Protein AF-A0A3R6HNZ1-F1 (afdb_monomer_lite)

Radius of gyration: 32.28 Å; chains: 1; bounding box: 74×19×78 Å

Structure (mmCIF, N/CA/C/O backbone):
data_AF-A0A3R6HNZ1-F1
#
_entry.id   AF-A0A3R6HNZ1-F1
#
loop_
_atom_site.group_PDB
_atom_site.id
_atom_site.type_symbol
_atom_site.label_atom_id
_atom_site.label_alt_id
_atom_site.label_comp_id
_atom_site.label_asym_id
_atom_site.label_entity_id
_atom_site.label_seq_id
_atom_site.pdbx_PDB_ins_code
_atom_site.Cartn_x
_atom_site.Cartn_y
_atom_site.Cartn_z
_atom_site.occupancy
_atom_site.B_iso_or_equiv
_atom_site.auth_seq_id
_atom_site.auth_comp_id
_atom_site.auth_asym_id
_atom_site.auth_atom_id
_atom_site.pdbx_PDB_model_num
ATOM 1 N N . MET A 1 1 ? 62.667 -9.682 -66.855 1.00 41.47 1 MET A N 1
ATOM 2 C CA . MET A 1 1 ? 62.224 -9.969 -65.475 1.00 41.47 1 MET A CA 1
ATOM 3 C C . MET A 1 1 ? 60.739 -9.658 -65.414 1.00 41.47 1 MET A C 1
ATOM 5 O O . MET A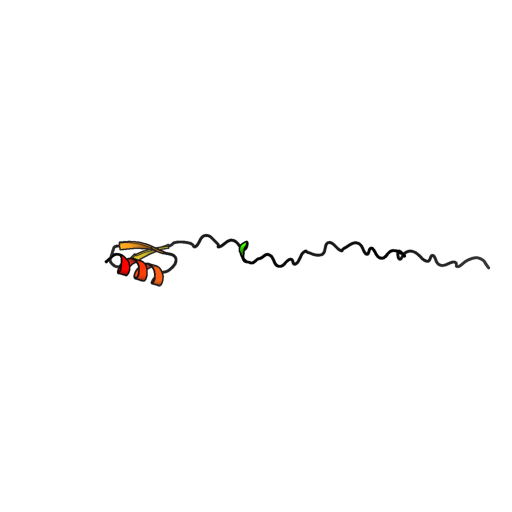 1 1 ? 60.355 -8.560 -65.790 1.00 41.47 1 MET A O 1
ATOM 9 N N . MET A 1 2 ? 59.924 -10.665 -65.109 1.00 41.41 2 MET A N 1
ATOM 10 C CA . MET A 1 2 ? 58.463 -10.639 -65.210 1.00 41.41 2 MET A CA 1
ATOM 11 C C . MET A 1 2 ? 57.841 -10.239 -63.863 1.00 41.41 2 MET A C 1
ATOM 13 O O . MET A 1 2 ? 58.242 -10.783 -62.842 1.00 41.41 2 MET A O 1
ATOM 17 N N . ALA A 1 3 ? 56.829 -9.370 -63.941 1.00 45.09 3 ALA A N 1
ATOM 18 C CA . ALA A 1 3 ? 55.722 -9.137 -63.004 1.00 45.09 3 ALA A CA 1
ATOM 19 C C . ALA A 1 3 ? 55.990 -8.575 -61.592 1.00 45.09 3 ALA A C 1
ATOM 21 O O . ALA A 1 3 ? 56.617 -9.205 -60.750 1.00 45.09 3 ALA A O 1
ATOM 22 N N . ALA A 1 4 ? 55.316 -7.454 -61.305 1.00 47.97 4 ALA A N 1
ATOM 23 C CA . ALA A 1 4 ? 54.605 -7.218 -60.044 1.00 47.97 4 ALA A CA 1
ATOM 24 C C . ALA A 1 4 ? 53.558 -6.098 -60.236 1.00 47.97 4 ALA A C 1
ATOM 26 O O . ALA A 1 4 ? 53.690 -4.999 -59.707 1.00 47.97 4 ALA A O 1
ATOM 27 N N . THR A 1 5 ? 52.508 -6.347 -61.026 1.00 52.94 5 THR A N 1
ATOM 28 C CA . THR A 1 5 ? 51.279 -5.541 -60.936 1.00 52.94 5 THR A CA 1
ATOM 29 C C . THR A 1 5 ? 50.545 -5.988 -59.677 1.00 52.94 5 THR A C 1
ATOM 31 O O . THR A 1 5 ? 49.801 -6.970 -59.703 1.00 52.94 5 THR A O 1
ATOM 34 N N . ALA A 1 6 ? 50.827 -5.325 -58.555 1.00 50.78 6 ALA A N 1
ATOM 35 C CA . ALA A 1 6 ? 50.073 -5.516 -57.328 1.00 50.78 6 ALA A CA 1
ATOM 36 C C . ALA A 1 6 ? 48.613 -5.147 -57.607 1.00 50.78 6 ALA A C 1
ATOM 38 O O . ALA A 1 6 ? 48.303 -4.042 -58.054 1.00 50.78 6 ALA A O 1
ATOM 39 N N . ALA A 1 7 ? 47.741 -6.127 -57.403 1.00 46.28 7 ALA A N 1
ATOM 40 C CA . ALA A 1 7 ? 46.307 -5.978 -57.468 1.00 46.28 7 ALA A CA 1
ATOM 41 C C . ALA A 1 7 ? 45.876 -4.863 -56.505 1.00 46.28 7 ALA A C 1
ATOM 43 O O . ALA A 1 7 ? 45.875 -5.055 -55.290 1.00 46.28 7 ALA A O 1
ATOM 44 N N . TYR A 1 8 ? 45.498 -3.707 -57.054 1.00 48.69 8 TYR A N 1
ATOM 45 C CA . TYR A 1 8 ? 44.643 -2.741 -56.372 1.00 48.69 8 TYR A CA 1
ATOM 46 C C . TYR A 1 8 ? 43.260 -3.376 -56.248 1.00 48.69 8 TYR A C 1
ATOM 48 O O . TYR A 1 8 ? 42.358 -3.161 -57.056 1.00 48.69 8 TYR A O 1
ATOM 56 N N . ALA A 1 9 ? 43.144 -4.264 -55.269 1.00 53.22 9 ALA A N 1
ATOM 57 C CA . ALA A 1 9 ? 41.876 -4.760 -54.811 1.00 53.22 9 ALA A CA 1
ATOM 58 C C . ALA A 1 9 ? 41.217 -3.648 -53.994 1.00 53.22 9 ALA A C 1
ATOM 60 O O . ALA A 1 9 ? 41.732 -3.267 -52.951 1.00 53.22 9 ALA A O 1
ATOM 61 N N . GLN A 1 10 ? 40.064 -3.221 -54.507 1.00 53.78 10 GLN A N 1
ATOM 62 C CA . GLN A 1 10 ? 38.870 -2.920 -53.722 1.00 53.78 10 GLN A CA 1
ATOM 63 C C . GLN A 1 10 ? 38.994 -1.707 -52.802 1.00 53.78 10 GLN A C 1
ATOM 65 O O . GLN A 1 10 ? 39.459 -1.841 -51.686 1.00 53.78 10 GLN A O 1
ATOM 70 N N . ASP A 1 11 ? 38.473 -0.567 -53.251 1.00 49.78 11 ASP A N 1
ATOM 71 C CA . ASP A 1 11 ? 37.616 0.269 -52.410 1.00 49.78 11 ASP A CA 1
ATOM 72 C C . ASP A 1 11 ? 36.697 1.067 -53.344 1.00 49.78 11 ASP A C 1
ATOM 74 O O . ASP A 1 11 ? 37.138 1.832 -54.205 1.00 49.78 11 ASP A O 1
ATOM 78 N N . ASP A 1 12 ? 35.405 0.771 -53.249 1.00 54.72 12 ASP A N 1
ATOM 79 C CA . ASP A 1 12 ? 34.350 1.230 -54.141 1.00 54.72 12 ASP A CA 1
ATOM 80 C C . ASP A 1 12 ? 34.301 2.763 -54.283 1.00 54.72 12 ASP A C 1
ATOM 82 O O . ASP A 1 12 ? 34.169 3.515 -53.319 1.00 54.72 12 ASP A O 1
ATOM 86 N N . ILE A 1 13 ? 34.335 3.221 -55.537 1.00 59.97 13 ILE A N 1
ATOM 87 C CA . ILE A 1 13 ? 34.285 4.632 -55.967 1.00 59.97 13 ILE A CA 1
ATOM 88 C C . ILE A 1 13 ? 32.902 5.281 -55.723 1.00 59.97 13 ILE A C 1
ATOM 90 O O . ILE A 1 13 ? 32.752 6.498 -55.821 1.00 59.97 13 ILE A O 1
ATOM 94 N N . PHE A 1 14 ? 31.891 4.503 -55.334 1.00 52.62 14 PHE A N 1
ATOM 95 C CA . PHE A 1 14 ? 30.620 5.008 -54.818 1.00 52.62 14 PHE A CA 1
ATOM 96 C C . PHE A 1 14 ? 30.480 4.561 -53.367 1.00 52.62 14 PHE A C 1
ATOM 98 O O . PHE A 1 14 ? 30.161 3.407 -53.101 1.00 52.62 14 PHE A O 1
ATOM 105 N N . GLY A 1 15 ? 30.747 5.484 -52.439 1.00 55.97 15 GLY A N 1
ATOM 106 C CA . GLY A 1 15 ? 30.781 5.266 -50.993 1.00 55.97 15 GLY A CA 1
ATOM 107 C C . GLY A 1 15 ? 29.479 4.726 -50.399 1.00 55.97 15 GLY A C 1
ATOM 108 O O . GLY A 1 15 ? 28.723 5.455 -49.764 1.00 55.97 15 GLY A O 1
ATOM 109 N N . TYR A 1 16 ? 29.264 3.425 -50.541 1.00 53.84 16 TYR A N 1
ATOM 110 C CA . TYR A 1 16 ? 28.350 2.643 -49.730 1.00 53.84 16 TYR A CA 1
ATOM 111 C C . TYR A 1 16 ? 29.177 1.638 -48.937 1.00 53.84 16 TYR A C 1
ATOM 113 O O . TYR A 1 16 ? 29.209 0.440 -49.210 1.00 53.84 16 TYR A O 1
ATOM 121 N N . SER A 1 17 ? 29.847 2.141 -47.898 1.00 53.81 17 SER A N 1
ATOM 122 C CA . SER A 1 17 ? 30.215 1.287 -46.778 1.00 53.81 17 SER A CA 1
ATOM 123 C C . SER A 1 17 ? 28.923 0.648 -46.280 1.00 53.81 17 SER A C 1
ATOM 125 O O . SER A 1 17 ? 28.033 1.344 -45.789 1.00 53.81 17 SER A O 1
ATOM 127 N N . SER A 1 18 ? 28.799 -0.667 -46.467 1.00 60.69 18 SER A N 1
ATOM 128 C CA . SER A 1 18 ? 27.707 -1.461 -45.905 1.00 60.69 18 SER A CA 1
ATOM 129 C C . SER A 1 18 ? 27.483 -1.013 -44.459 1.00 60.69 18 SER A C 1
ATOM 131 O O . SER A 1 18 ? 28.452 -1.025 -43.689 1.00 60.69 18 SER A O 1
ATOM 133 N N . PRO A 1 19 ? 26.272 -0.570 -44.068 1.00 58.28 19 PRO A N 1
ATOM 134 C CA . PRO A 1 19 ? 26.040 -0.172 -42.695 1.00 58.28 19 PRO A CA 1
ATOM 135 C C . PRO A 1 19 ? 26.236 -1.428 -41.860 1.00 58.28 19 PRO A C 1
ATOM 137 O O . PRO A 1 19 ? 25.450 -2.373 -41.944 1.00 58.28 19 PRO A O 1
ATOM 140 N N . ARG A 1 20 ? 27.338 -1.465 -41.104 1.00 59.88 20 ARG A N 1
ATOM 141 C CA . ARG A 1 20 ? 27.548 -2.505 -40.110 1.00 59.88 20 ARG A CA 1
ATOM 142 C C . ARG A 1 20 ? 26.291 -2.535 -39.257 1.00 59.88 20 ARG A C 1
ATOM 144 O O . ARG A 1 20 ? 25.920 -1.523 -38.664 1.00 59.88 20 ARG A O 1
ATOM 151 N N . LEU A 1 21 ? 25.630 -3.689 -39.222 1.00 56.78 21 LEU A N 1
ATOM 152 C CA . LEU A 1 21 ? 24.498 -3.980 -38.345 1.00 56.78 21 LEU A CA 1
ATOM 153 C C . LEU A 1 21 ? 24.960 -4.084 -36.880 1.00 56.78 21 LEU A C 1
ATOM 155 O O . LEU A 1 21 ? 24.506 -4.943 -36.130 1.00 56.78 21 LEU A O 1
ATOM 159 N N . ASP A 1 22 ? 25.859 -3.200 -36.455 1.00 55.88 22 ASP A N 1
ATOM 160 C CA . ASP A 1 22 ? 26.298 -3.075 -35.080 1.00 55.88 22 ASP A CA 1
ATOM 161 C C . ASP A 1 22 ? 25.315 -2.153 -34.372 1.00 55.88 22 ASP A C 1
ATOM 163 O O . ASP A 1 22 ? 25.546 -0.969 -34.146 1.00 55.88 22 ASP A O 1
ATOM 167 N N . THR A 1 23 ? 24.188 -2.763 -34.009 1.00 62.81 23 THR A N 1
ATOM 168 C CA . THR A 1 23 ? 23.205 -2.297 -33.030 1.00 62.81 23 THR A CA 1
ATOM 169 C C . THR A 1 23 ? 22.517 -0.963 -33.344 1.00 62.81 23 THR A C 1
ATOM 171 O O . THR A 1 23 ? 23.120 0.105 -33.250 1.00 62.81 23 THR A O 1
ATOM 174 N N . PRO A 1 24 ? 21.187 -0.949 -33.550 1.00 51.09 24 PRO A N 1
ATOM 175 C CA . PRO A 1 24 ? 20.445 0.269 -33.315 1.00 51.09 24 PRO A CA 1
ATOM 176 C C . PRO A 1 24 ? 20.465 0.491 -31.800 1.00 51.09 24 PRO A C 1
ATOM 178 O O . PRO A 1 24 ? 19.570 0.049 -31.081 1.00 51.09 24 PRO A O 1
ATOM 181 N N . LYS A 1 25 ? 21.453 1.236 -31.290 1.00 60.31 25 LYS A N 1
ATOM 182 C CA . LYS A 1 25 ? 21.282 1.988 -30.041 1.00 60.31 25 LYS A CA 1
ATOM 183 C C . LYS A 1 25 ? 20.340 3.160 -30.331 1.00 60.31 25 LYS A C 1
ATOM 185 O O . LYS A 1 25 ? 20.663 4.327 -30.136 1.00 60.31 25 LYS A O 1
ATOM 190 N N . GLY A 1 26 ? 19.162 2.825 -30.854 1.00 51.69 26 GLY A N 1
ATOM 191 C CA . GLY A 1 26 ? 18.026 3.707 -30.848 1.00 51.69 26 GLY A CA 1
ATOM 192 C C . GLY A 1 26 ? 17.739 3.997 -29.389 1.00 51.69 26 GLY A C 1
ATOM 193 O O . GLY A 1 26 ? 17.649 3.085 -28.565 1.00 51.69 26 GLY A O 1
ATOM 194 N N . ASN A 1 27 ? 17.637 5.278 -29.070 1.00 64.44 27 ASN A N 1
ATOM 195 C CA . ASN A 1 27 ? 16.810 5.742 -27.975 1.00 64.44 27 ASN A CA 1
ATOM 196 C C . ASN A 1 27 ? 15.464 5.010 -28.113 1.00 64.44 27 ASN A C 1
ATOM 198 O O . ASN A 1 27 ? 14.625 5.376 -28.929 1.00 64.44 27 ASN A O 1
ATOM 202 N N . ILE A 1 28 ? 15.298 3.894 -27.402 1.00 63.69 28 ILE A N 1
ATOM 203 C CA . ILE A 1 28 ? 13.971 3.360 -27.154 1.00 63.69 28 ILE A CA 1
ATOM 204 C C . ILE A 1 28 ? 13.341 4.458 -26.306 1.00 63.69 28 ILE A C 1
ATOM 206 O O . ILE A 1 28 ? 13.892 4.741 -25.234 1.00 63.69 28 ILE A O 1
ATOM 210 N N . PRO A 1 29 ? 12.252 5.112 -26.746 1.00 62.97 29 PRO A N 1
ATOM 211 C CA . PRO A 1 29 ? 11.555 6.017 -25.860 1.00 62.97 29 PRO A CA 1
ATOM 212 C C . PRO A 1 29 ? 11.224 5.199 -24.613 1.00 62.97 29 PRO A C 1
ATOM 214 O O . PRO A 1 29 ? 10.576 4.153 -24.702 1.00 62.97 29 PRO A O 1
ATOM 217 N N . SER A 1 30 ? 11.736 5.645 -23.462 1.00 57.25 30 SER A N 1
ATOM 218 C CA . SER A 1 30 ? 11.520 5.017 -22.147 1.00 57.25 30 SER A CA 1
ATOM 219 C C . SER A 1 30 ? 10.032 4.734 -21.883 1.00 57.25 30 SER A C 1
ATOM 221 O O . SER A 1 30 ? 9.679 3.858 -21.107 1.00 57.25 30 SER A O 1
ATOM 223 N N . ASP A 1 31 ? 9.159 5.414 -22.625 1.00 58.75 31 ASP A N 1
ATOM 224 C CA . ASP A 1 31 ? 7.726 5.179 -22.761 1.00 58.75 31 ASP A CA 1
ATOM 225 C C . ASP A 1 31 ? 7.321 3.712 -23.040 1.00 58.75 31 ASP A C 1
ATOM 227 O O . ASP A 1 31 ? 6.289 3.245 -22.567 1.00 58.75 31 ASP A O 1
ATOM 231 N N . LYS A 1 32 ? 8.155 2.931 -23.746 1.00 58.03 32 LYS A N 1
ATOM 232 C CA . LYS A 1 32 ? 7.933 1.485 -23.963 1.00 58.03 32 LYS A CA 1
ATOM 233 C C . LYS A 1 32 ? 8.710 0.585 -23.012 1.00 58.03 32 LYS A C 1
ATOM 235 O O . LYS A 1 32 ? 8.556 -0.640 -23.084 1.00 58.03 32 LYS A O 1
ATOM 240 N N . GLN A 1 33 ? 9.532 1.148 -22.127 1.00 61.12 33 GLN A N 1
ATOM 241 C CA . GLN A 1 33 ? 10.144 0.392 -21.044 1.00 61.12 33 GLN A CA 1
ATOM 242 C C . GLN A 1 33 ? 9.025 0.084 -20.051 1.00 61.12 33 GLN A C 1
ATOM 244 O O . GLN A 1 33 ? 8.708 0.856 -19.150 1.00 61.12 33 GLN A O 1
ATOM 249 N N . LYS A 1 34 ? 8.334 -1.019 -20.355 1.00 64.44 34 LYS A N 1
ATOM 250 C CA . LYS A 1 34 ? 7.108 -1.489 -19.725 1.00 64.44 34 LYS A CA 1
ATOM 251 C C . LYS A 1 34 ? 7.206 -1.228 -18.232 1.00 64.44 34 LYS A C 1
ATOM 253 O O . LYS A 1 34 ? 8.085 -1.786 -17.574 1.00 64.44 34 LYS A O 1
ATOM 258 N N . CYS A 1 35 ? 6.313 -0.377 -17.725 1.00 64.50 35 CYS A N 1
ATOM 259 C CA . CYS A 1 35 ? 6.034 -0.302 -16.301 1.00 64.50 35 CYS A CA 1
ATOM 260 C C . CYS A 1 35 ? 5.851 -1.743 -15.832 1.00 64.50 35 CYS A C 1
ATOM 262 O O . CYS A 1 35 ? 4.850 -2.378 -16.165 1.00 64.50 35 CYS A O 1
ATOM 264 N N . GLN A 1 36 ? 6.854 -2.273 -15.131 1.00 72.62 36 GLN A N 1
ATOM 265 C CA . GLN A 1 36 ? 6.761 -3.583 -14.510 1.00 72.62 36 GLN A CA 1
ATOM 266 C C . GLN A 1 36 ? 5.452 -3.589 -13.713 1.00 72.62 36 GLN A C 1
ATOM 268 O O . GLN A 1 36 ? 5.166 -2.583 -13.043 1.00 72.62 36 GLN A O 1
ATOM 273 N N . PRO A 1 37 ? 4.622 -4.643 -13.810 1.00 71.44 37 PRO A N 1
ATOM 274 C CA . PRO A 1 37 ? 3.420 -4.726 -13.000 1.00 71.44 37 PRO A CA 1
ATOM 275 C C . PRO A 1 37 ? 3.843 -4.542 -11.543 1.00 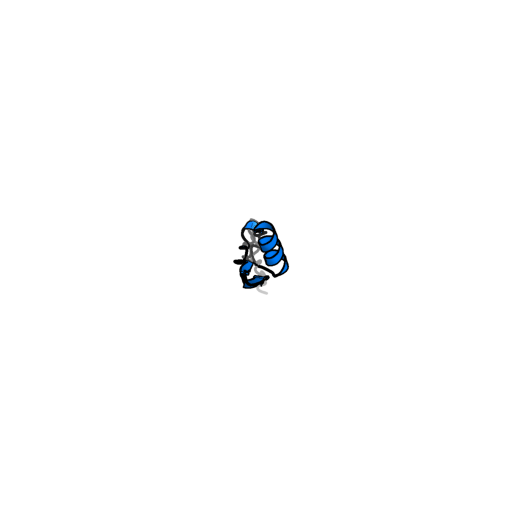71.44 37 PRO A C 1
ATOM 277 O O . PRO A 1 37 ? 4.610 -5.334 -10.997 1.00 71.44 37 PRO A O 1
ATOM 280 N N . LYS A 1 38 ? 3.425 -3.420 -10.944 1.00 73.06 38 LYS A N 1
ATOM 281 C CA . LYS A 1 38 ? 3.830 -3.060 -9.586 1.00 73.06 38 LYS A CA 1
ATOM 282 C C . LYS A 1 38 ? 3.297 -4.147 -8.665 1.00 73.06 38 LYS A C 1
ATOM 284 O O . LYS A 1 38 ? 2.083 -4.244 -8.494 1.00 73.06 38 LYS A O 1
ATOM 289 N N . ALA A 1 39 ? 4.196 -4.953 -8.105 1.00 83.50 39 ALA A N 1
ATOM 290 C CA . ALA A 1 39 ? 3.840 -5.995 -7.156 1.00 83.50 39 ALA A CA 1
ATOM 291 C C . ALA A 1 39 ? 3.054 -5.362 -6.000 1.00 83.50 39 ALA A C 1
ATOM 293 O O . ALA A 1 39 ? 3.569 -4.523 -5.253 1.00 83.50 39 ALA A O 1
ATOM 294 N N . GLN A 1 40 ? 1.775 -5.717 -5.902 1.00 88.75 40 GLN A N 1
ATOM 295 C CA . GLN A 1 40 ? 0.931 -5.302 -4.795 1.00 88.75 40 GLN A CA 1
ATOM 296 C C . GLN A 1 40 ? 1.093 -6.329 -3.683 1.00 88.75 40 GLN A C 1
ATOM 298 O O . GLN A 1 40 ? 0.931 -7.524 -3.907 1.00 88.75 40 GLN A O 1
ATOM 303 N N . HIS A 1 41 ? 1.410 -5.851 -2.492 1.00 91.12 41 HIS A N 1
ATOM 304 C CA . HIS A 1 41 ? 1.547 -6.663 -1.298 1.00 91.12 41 HIS A CA 1
ATOM 305 C C . HIS A 1 41 ? 0.323 -6.449 -0.410 1.00 91.12 41 HIS A C 1
ATOM 307 O O . HIS A 1 41 ? -0.241 -5.348 -0.364 1.00 91.12 41 HIS A O 1
ATOM 313 N N . GLU A 1 42 ? -0.073 -7.503 0.301 1.00 93.69 42 GLU A N 1
ATOM 314 C CA . GLU A 1 42 ? -1.096 -7.410 1.334 1.00 93.69 42 GLU A CA 1
ATOM 315 C C . GLU A 1 42 ? -0.483 -6.776 2.587 1.00 93.69 42 GLU A C 1
ATOM 317 O O . GLU A 1 42 ? 0.452 -7.306 3.187 1.00 93.69 42 GLU A O 1
ATOM 322 N N . PHE A 1 43 ? -1.025 -5.631 2.994 1.00 93.31 43 PHE A N 1
ATOM 323 C CA . PHE A 1 43 ? -0.694 -4.987 4.258 1.00 93.31 43 PHE A CA 1
ATOM 324 C C . PHE A 1 43 ? -1.910 -5.002 5.177 1.00 93.31 43 PHE A C 1
ATOM 326 O O . PHE A 1 43 ? -3.006 -4.621 4.770 1.00 93.31 43 PHE A O 1
ATOM 333 N N . ILE A 1 44 ? -1.708 -5.378 6.438 1.00 95.19 44 ILE A N 1
ATOM 334 C CA . ILE A 1 44 ? -2.746 -5.316 7.469 1.00 95.19 44 ILE A CA 1
ATOM 335 C C . ILE A 1 44 ? -2.536 -4.033 8.277 1.00 95.19 44 ILE A C 1
ATOM 337 O O . ILE A 1 44 ? -1.567 -3.912 9.027 1.00 95.19 44 ILE A O 1
ATOM 341 N N . ILE A 1 45 ? -3.438 -3.061 8.124 1.00 93.06 45 ILE A N 1
ATOM 342 C CA . ILE A 1 45 ? -3.430 -1.802 8.880 1.00 93.06 45 ILE A CA 1
ATOM 343 C C . ILE A 1 45 ? -4.649 -1.790 9.804 1.00 93.06 45 ILE A C 1
ATOM 345 O O . ILE A 1 45 ? -5.782 -1.769 9.333 1.00 93.06 45 ILE A O 1
ATOM 349 N N . LYS A 1 46 ? -4.423 -1.819 11.126 1.00 90.44 46 LYS A N 1
ATOM 350 C CA . LYS A 1 46 ? -5.484 -1.832 12.159 1.00 90.44 46 LYS A CA 1
ATOM 351 C C . LYS A 1 46 ? -6.570 -2.902 11.915 1.00 90.44 46 LYS A C 1
ATOM 353 O O . LYS A 1 46 ? -7.752 -2.636 12.090 1.00 90.44 46 LYS A O 1
ATOM 358 N N . GLY A 1 47 ? -6.165 -4.094 11.471 1.00 90.69 47 GLY A N 1
ATOM 359 C CA . GLY A 1 47 ? -7.072 -5.211 11.168 1.00 90.69 47 GLY A CA 1
ATOM 360 C C . GLY A 1 47 ? -7.695 -5.191 9.766 1.00 90.69 47 GLY A C 1
ATOM 361 O O . GLY A 1 47 ? -8.373 -6.142 9.397 1.00 90.69 47 GLY A O 1
ATOM 362 N N . VAL A 1 48 ? -7.439 -4.159 8.954 1.00 92.19 48 VAL A N 1
ATOM 363 C CA . VAL A 1 48 ? -7.946 -4.060 7.576 1.00 92.19 48 VAL A CA 1
ATOM 364 C C . VAL A 1 48 ? -6.863 -4.465 6.578 1.00 92.19 48 VAL A C 1
ATOM 366 O O . VAL A 1 48 ? -5.764 -3.906 6.592 1.00 92.19 48 VAL A O 1
ATOM 369 N N . LYS A 1 49 ? -7.186 -5.412 5.688 1.00 94.12 49 LYS A N 1
ATOM 370 C CA . LYS A 1 49 ? -6.322 -5.838 4.576 1.00 94.12 49 LYS A CA 1
ATOM 371 C C . LYS A 1 49 ? -6.349 -4.808 3.443 1.00 94.12 49 LYS A C 1
ATOM 373 O O . LYS A 1 49 ? -7.418 -4.448 2.947 1.00 94.12 49 LYS A O 1
ATOM 378 N N . ILE A 1 50 ? -5.176 -4.331 3.032 1.00 93.88 50 ILE A N 1
ATOM 379 C CA . ILE A 1 50 ? -4.999 -3.325 1.980 1.00 93.88 50 ILE A CA 1
ATOM 380 C C . ILE A 1 50 ? -3.931 -3.796 0.998 1.00 93.88 50 ILE A C 1
ATOM 382 O O . ILE A 1 50 ? -2.787 -4.027 1.379 1.00 93.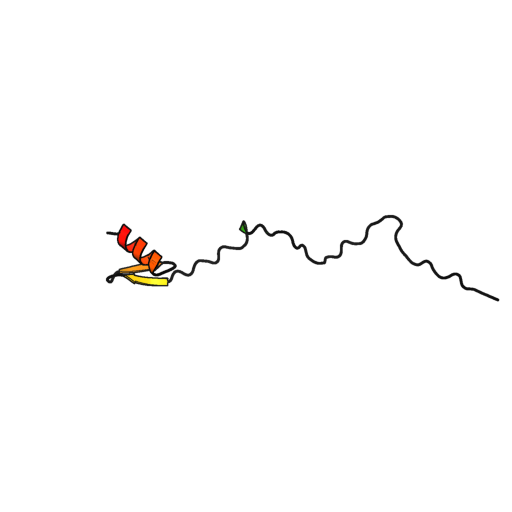88 50 ILE A O 1
ATOM 386 N N . MET A 1 51 ? -4.300 -3.852 -0.282 1.00 93.81 51 MET A N 1
ATOM 387 C CA . MET A 1 51 ? -3.370 -4.099 -1.381 1.00 93.81 51 MET A CA 1
ATOM 388 C C . MET A 1 51 ? -2.685 -2.792 -1.791 1.00 93.81 51 MET A C 1
ATOM 390 O O . MET A 1 51 ? -3.330 -1.825 -2.231 1.00 93.81 51 MET A O 1
ATOM 394 N N . ALA A 1 52 ? -1.366 -2.743 -1.621 1.00 93.12 52 ALA A N 1
ATOM 395 C CA . ALA A 1 52 ? -0.564 -1.569 -1.942 1.00 93.12 52 ALA A CA 1
ATOM 396 C C . ALA A 1 52 ? 0.839 -1.959 -2.409 1.00 93.12 52 ALA A C 1
ATOM 398 O O . ALA A 1 52 ? 1.306 -3.067 -2.175 1.00 93.12 52 ALA A O 1
ATOM 399 N N . ALA A 1 53 ? 1.543 -1.027 -3.045 1.00 92.31 53 ALA A N 1
ATOM 400 C CA . ALA A 1 53 ? 2.944 -1.243 -3.409 1.00 92.31 53 ALA A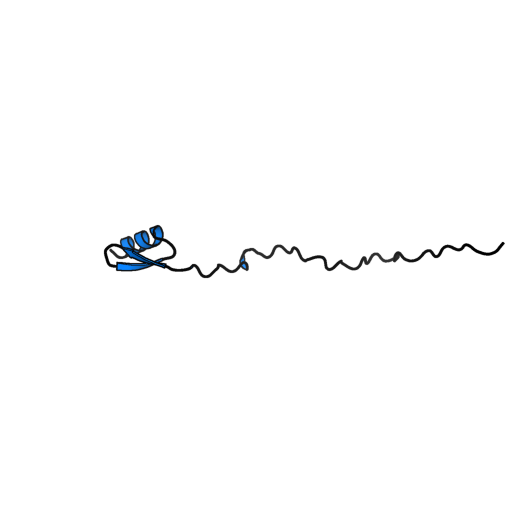 CA 1
ATOM 401 C C . ALA A 1 53 ? 3.890 -1.102 -2.201 1.00 92.31 53 ALA A C 1
ATOM 403 O O . ALA A 1 53 ? 5.023 -1.566 -2.240 1.00 92.31 53 ALA A O 1
ATOM 404 N N . SER A 1 54 ? 3.450 -0.432 -1.128 1.00 92.69 54 SER A N 1
ATOM 405 C CA . SER A 1 54 ? 4.253 -0.217 0.079 1.00 92.69 54 SER A CA 1
ATOM 406 C C . SER A 1 54 ? 3.386 0.043 1.311 1.00 92.69 54 SER A C 1
ATOM 408 O O . SER A 1 54 ? 2.223 0.435 1.205 1.00 92.69 54 SER A O 1
ATOM 410 N N . LYS A 1 55 ? 3.994 -0.071 2.497 1.00 91.62 55 LYS A N 1
ATOM 411 C CA . LYS A 1 55 ? 3.348 0.230 3.783 1.00 91.62 55 LYS A CA 1
ATOM 412 C C . LYS A 1 55 ? 2.890 1.691 3.893 1.00 91.62 55 LYS A C 1
ATOM 414 O O . LYS A 1 55 ? 1.804 1.956 4.400 1.00 91.62 55 LYS A O 1
ATOM 419 N N . LYS A 1 56 ? 3.688 2.645 3.393 1.00 93.62 56 LYS A N 1
ATOM 420 C CA . LYS A 1 56 ? 3.333 4.079 3.383 1.00 93.62 56 LYS A CA 1
ATOM 421 C C . LYS A 1 56 ? 2.089 4.335 2.534 1.00 93.62 56 LYS A C 1
ATOM 423 O O . LYS A 1 56 ? 1.200 5.076 2.949 1.00 93.62 56 LYS A O 1
ATOM 428 N N . ASP A 1 57 ? 2.027 3.698 1.369 1.00 91.88 57 ASP A N 1
ATOM 429 C CA . ASP A 1 57 ? 0.866 3.775 0.484 1.00 91.88 57 ASP A CA 1
ATOM 430 C C . ASP A 1 57 ? -0.373 3.124 1.121 1.00 91.88 57 ASP A C 1
ATOM 432 O O . ASP A 1 57 ? -1.451 3.717 1.114 1.00 91.88 57 ASP A O 1
ATOM 436 N N . ALA A 1 58 ? -0.210 1.973 1.786 1.00 93.62 58 ALA A N 1
ATOM 437 C CA . ALA A 1 58 ? -1.294 1.315 2.515 1.00 93.62 58 ALA A CA 1
ATOM 438 C C . ALA A 1 58 ? -1.898 2.206 3.617 1.00 93.62 58 ALA A C 1
ATOM 440 O O . ALA A 1 58 ? -3.119 2.300 3.730 1.00 93.62 58 ALA A O 1
ATOM 441 N N . ILE A 1 59 ? -1.067 2.914 4.391 1.00 93.50 59 ILE A N 1
ATOM 442 C CA . ILE A 1 59 ? -1.536 3.845 5.433 1.00 93.50 59 ILE A CA 1
ATOM 443 C C . ILE A 1 59 ? -2.291 5.027 4.815 1.00 93.50 59 ILE A C 1
ATOM 445 O O . ILE A 1 59 ? -3.364 5.388 5.297 1.00 93.50 59 ILE A O 1
ATOM 449 N N . LYS A 1 60 ? -1.773 5.609 3.723 1.00 94.38 60 LYS A N 1
ATOM 450 C CA . LYS A 1 60 ? -2.470 6.687 3.005 1.00 94.38 60 LYS A CA 1
ATOM 451 C C . LYS A 1 60 ? -3.857 6.222 2.550 1.00 94.38 60 LYS A C 1
ATOM 453 O O . LYS A 1 60 ? -4.833 6.929 2.797 1.00 94.38 60 LYS A O 1
ATOM 458 N N . LYS A 1 61 ? -3.951 5.028 1.950 1.00 92.50 61 LYS A N 1
ATOM 459 C CA . LYS A 1 61 ? -5.221 4.412 1.530 1.00 92.50 61 LYS A CA 1
ATOM 460 C C . LYS A 1 61 ? -6.163 4.130 2.704 1.00 92.50 61 LYS A C 1
ATOM 462 O O . LYS A 1 61 ? -7.365 4.317 2.557 1.00 92.50 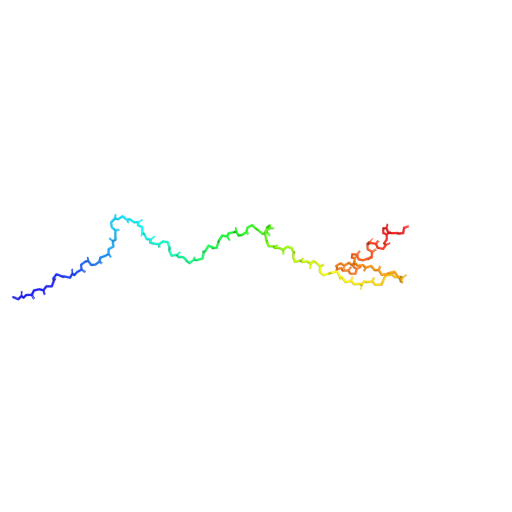61 LYS A O 1
ATOM 467 N N . PHE A 1 62 ? -5.636 3.715 3.857 1.00 92.75 62 PHE A N 1
ATOM 468 C CA . PHE A 1 62 ? -6.430 3.500 5.070 1.00 92.75 62 PHE A CA 1
ATOM 469 C C . PHE A 1 62 ? -7.052 4.804 5.589 1.00 92.75 62 PHE A C 1
ATOM 471 O O . PHE A 1 62 ? -8.230 4.826 5.924 1.00 92.75 62 PHE A O 1
ATOM 478 N N . ASN A 1 63 ? -6.287 5.898 5.614 1.00 91.56 63 ASN A N 1
ATOM 479 C CA . ASN A 1 63 ? -6.765 7.176 6.149 1.00 91.56 63 ASN A CA 1
ATOM 480 C C . ASN A 1 63 ? -7.824 7.850 5.265 1.00 91.56 63 ASN A C 1
ATOM 482 O O . ASN A 1 63 ? -8.659 8.556 5.801 1.00 91.56 63 ASN A O 1
ATOM 486 N N . HIS A 1 64 ? -7.814 7.621 3.946 1.00 88.00 64 HIS A N 1
ATOM 487 C CA . HIS A 1 64 ? -8.862 8.126 3.040 1.00 88.00 64 HIS A CA 1
ATOM 488 C C . HIS A 1 64 ? -10.135 7.265 3.050 1.00 88.00 64 HIS A C 1
ATOM 490 O O . HIS A 1 64 ? -11.134 7.648 2.452 1.00 88.00 64 HIS A O 1
ATOM 496 N N . ARG A 1 65 ? -10.086 6.070 3.655 1.00 74.00 65 ARG A N 1
ATOM 497 C CA . ARG A 1 65 ? -11.261 5.206 3.851 1.00 74.00 65 ARG A CA 1
ATOM 498 C C . ARG A 1 65 ? -12.022 5.512 5.145 1.00 74.00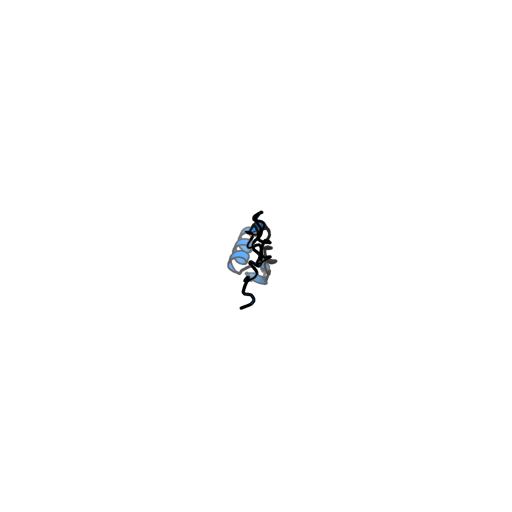 65 ARG A C 1
ATOM 500 O O . ARG A 1 65 ? -13.126 5.000 5.295 1.00 74.00 65 ARG A O 1
ATOM 507 N N . LYS A 1 66 ? -11.406 6.236 6.082 1.00 66.06 66 LYS A N 1
ATOM 508 C CA . LYS A 1 66 ? -12.039 6.714 7.317 1.00 66.06 66 LYS A CA 1
ATOM 509 C C . LYS A 1 66 ? -12.730 8.041 7.065 1.00 66.06 66 LYS A C 1
ATOM 511 O O . LYS A 1 66 ? -13.774 8.239 7.714 1.00 66.06 66 LYS A O 1
#

Foldseek 3Di:
DDDDPDDPDDDDPPPDPPPPPPDPPPPPPCVPVDPDPQQWDWDQDPNDTDTDSDPVRRVVVVVVVD

Secondary structure (DSSP, 8-state):
------------SS---------------GGGS-------EEEEETTEEEEESSHHHHHHHHHT--

Organism: NCBI:txid165179

Sequence (66 aa):
MMAATAAYAQDDIFGYSSPRLDTPKGNIPSDKQKCQPKAQHEFIIKGVKIMAASKKDAIKKFNHRK

pLDDT: mean 71.02, std 18.18, range [41.41, 95.19]